Protein AF-A0A0F2PMH2-F1 (afdb_monomer_lite)

Sequence (116 aa):
MVDDIQKVIVQFRDGCEIEIAPGNLSESTLLELASSGFELNTLNAEKDARYILLEWGDGWKEVLKAPGDVTKLIRYYVISRPEDSGRIVFARNDSDYPELVEIYRKPKELKRVTII

Secondary structure (DSSP, 8-state):
-------EEEEPTTS-EEEE-GGGS-HHHHHHHHHTT--GGGSSSSTT-EEEEEEETTS-EEEEEE-TTEEEEEEEEEE-STT-EEEEEEEETTEEEEEEEEE-S-GGGEEEEEE-

Radius o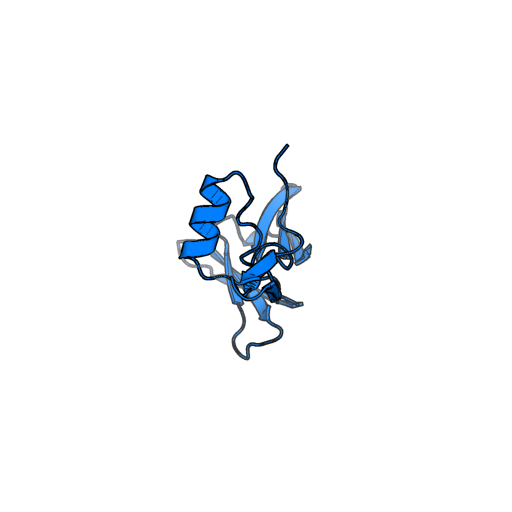f gyration: 20.77 Å; chains: 1; bounding box: 46×29×57 Å

Foldseek 3Di:
DADEDPWDWDQDPVRDIDTDQLCPDDPVVLVVVVVVRHDSPSVPFPVLWKWKWWAFQVRDIDIDIDGSQFDDWPDKDWDPDPQTKIWTWTDGPPDPGTDIDIDRPNSVRTDDIDID

pLDDT: mean 73.68, std 10.56, range [43.5, 91.75]

Structure (mmCIF, N/CA/C/O backbone):
data_AF-A0A0F2PMH2-F1
#
_entry.id   AF-A0A0F2PMH2-F1
#
loop_
_atom_site.group_PDB
_atom_site.id
_atom_site.type_symbol
_atom_site.label_atom_id
_atom_site.label_alt_id
_atom_site.label_comp_id
_atom_site.label_asym_id
_atom_site.label_entity_id
_atom_site.label_seq_id
_atom_site.pdbx_PDB_ins_code
_atom_site.Cartn_x
_atom_site.Cartn_y
_atom_site.Cartn_z
_atom_site.occupancy
_atom_site.B_iso_or_equiv
_atom_site.auth_seq_id
_atom_site.auth_comp_id
_atom_site.auth_asym_id
_atom_site.auth_atom_id
_atom_site.pdbx_PDB_model_num
ATOM 1 N N . MET A 1 1 ? 22.907 15.924 -5.734 1.00 43.50 1 MET A N 1
ATOM 2 C CA . MET A 1 1 ? 22.002 15.914 -6.896 1.00 43.50 1 MET A CA 1
ATOM 3 C C . MET A 1 1 ? 22.252 14.563 -7.519 1.00 43.50 1 MET A C 1
ATOM 5 O O . MET A 1 1 ? 23.397 14.312 -7.864 1.00 43.50 1 MET A O 1
ATOM 9 N N . VAL A 1 2 ? 21.294 13.651 -7.409 1.00 48.66 2 VAL A N 1
ATOM 10 C CA . VAL A 1 2 ? 21.447 12.268 -7.869 1.00 48.66 2 VAL A CA 1
ATOM 11 C C . VAL A 1 2 ? 20.519 12.124 -9.063 1.00 48.66 2 VAL A C 1
ATOM 13 O O . VAL A 1 2 ? 19.382 12.591 -8.998 1.00 48.66 2 VAL A O 1
ATOM 16 N N . ASP A 1 3 ? 21.044 11.598 -10.164 1.00 51.59 3 ASP A N 1
ATOM 17 C CA . ASP A 1 3 ? 20.354 11.577 -11.449 1.00 51.59 3 ASP A CA 1
ATOM 18 C C . ASP A 1 3 ? 19.655 10.227 -11.664 1.00 51.59 3 ASP A C 1
ATOM 20 O O . ASP A 1 3 ? 20.245 9.158 -11.485 1.00 51.59 3 ASP A O 1
ATOM 24 N N . ASP A 1 4 ? 18.381 10.291 -12.052 1.00 63.62 4 ASP A N 1
ATOM 25 C CA . ASP A 1 4 ? 17.555 9.127 -12.380 1.00 63.62 4 ASP A CA 1
ATOM 26 C C . ASP A 1 4 ? 17.907 8.582 -13.776 1.00 63.62 4 ASP A C 1
ATOM 28 O O . ASP A 1 4 ? 18.085 9.346 -14.734 1.00 63.62 4 ASP A O 1
ATOM 32 N N . ILE A 1 5 ? 17.978 7.256 -13.924 1.00 67.19 5 ILE A N 1
ATOM 33 C CA . ILE A 1 5 ? 18.334 6.619 -15.200 1.00 67.19 5 ILE A CA 1
ATOM 34 C C . ILE A 1 5 ? 17.116 6.638 -16.129 1.00 67.19 5 ILE A C 1
ATOM 36 O O . ILE A 1 5 ? 16.219 5.802 -16.036 1.00 67.19 5 ILE A O 1
ATOM 40 N N . GLN A 1 6 ? 17.120 7.561 -17.091 1.00 71.69 6 GLN A N 1
ATOM 41 C CA . GLN A 1 6 ? 16.051 7.667 -18.092 1.00 71.69 6 GLN A CA 1
ATOM 42 C C . GLN A 1 6 ? 16.194 6.667 -19.249 1.00 71.69 6 GLN A C 1
ATOM 44 O O . GLN A 1 6 ? 15.195 6.243 -19.827 1.00 71.69 6 GLN A O 1
ATOM 49 N N . LYS A 1 7 ? 17.429 6.311 -19.627 1.00 76.81 7 LYS A N 1
ATOM 50 C CA . LYS A 1 7 ? 17.719 5.515 -20.828 1.00 76.81 7 LYS A CA 1
ATOM 51 C C . LYS A 1 7 ? 19.039 4.763 -20.687 1.00 76.81 7 LYS A C 1
ATOM 53 O O . LYS A 1 7 ? 20.016 5.335 -20.214 1.00 76.81 7 LYS A O 1
ATOM 58 N N . VAL A 1 8 ? 19.077 3.513 -21.152 1.00 80.19 8 VAL A N 1
ATOM 59 C CA . VAL A 1 8 ? 20.300 2.702 -21.215 1.00 80.19 8 VAL A CA 1
ATOM 60 C C . VAL A 1 8 ? 20.568 2.332 -22.667 1.00 80.19 8 VAL A C 1
ATOM 62 O O . VAL A 1 8 ? 19.724 1.724 -23.324 1.00 80.19 8 VAL A O 1
ATOM 65 N N . ILE A 1 9 ? 21.742 2.712 -23.168 1.00 87.06 9 ILE A N 1
ATOM 66 C CA . ILE A 1 9 ? 22.223 2.339 -24.499 1.00 87.06 9 ILE A CA 1
ATOM 67 C C . ILE A 1 9 ? 23.441 1.447 -24.301 1.00 87.06 9 ILE A C 1
ATOM 69 O O . ILE A 1 9 ? 24.416 1.855 -23.672 1.00 87.06 9 ILE A O 1
ATOM 73 N N . VAL A 1 10 ? 23.380 0.229 -24.827 1.00 83.69 10 VAL A N 1
ATOM 74 C CA . VAL A 1 10 ? 24.519 -0.686 -24.845 1.00 83.69 10 VAL A CA 1
ATOM 75 C C . VAL A 1 10 ? 25.132 -0.631 -26.229 1.00 83.69 10 VAL A C 1
ATOM 77 O O . VAL A 1 10 ? 24.489 -1.001 -27.209 1.00 83.69 10 VAL A O 1
ATOM 80 N N . GLN A 1 11 ? 26.376 -0.167 -26.290 1.00 90.06 11 GLN A N 1
ATOM 81 C CA . GLN A 1 11 ? 27.169 -0.171 -27.508 1.00 90.06 11 GLN A CA 1
ATOM 82 C C . GLN A 1 11 ? 28.080 -1.400 -27.520 1.00 90.06 11 GLN A C 1
ATOM 84 O O . GLN A 1 11 ? 28.869 -1.631 -26.600 1.00 90.06 11 GLN A O 1
ATOM 89 N N . PHE A 1 12 ? 27.964 -2.199 -28.571 1.00 86.56 12 PHE A N 1
ATOM 90 C CA . PHE A 1 12 ? 28.780 -3.379 -28.798 1.00 86.56 12 PHE A CA 1
ATOM 91 C C . PHE A 1 12 ? 30.043 -3.028 -29.591 1.00 86.56 12 PHE A C 1
ATOM 93 O O . PHE A 1 12 ? 30.161 -1.978 -30.221 1.00 86.56 12 PHE A O 1
ATOM 100 N N . ARG A 1 13 ? 31.027 -3.933 -29.567 1.00 85.94 13 ARG A N 1
ATOM 101 C CA . ARG A 1 13 ? 32.325 -3.733 -30.240 1.00 85.94 13 ARG A CA 1
ATOM 102 C C . ARG A 1 13 ? 32.232 -3.640 -31.763 1.00 85.94 13 ARG A C 1
ATOM 104 O O . ARG A 1 13 ? 33.154 -3.131 -32.387 1.00 85.94 13 ARG A O 1
ATOM 111 N N . ASP A 1 14 ? 31.162 -4.159 -32.347 1.00 88.44 14 ASP A N 1
ATOM 112 C CA . ASP A 1 14 ? 30.855 -4.060 -33.775 1.00 88.44 14 ASP A CA 1
ATOM 113 C C . ASP A 1 14 ? 30.220 -2.708 -34.155 1.00 88.44 14 ASP A C 1
ATOM 115 O O . ASP A 1 14 ? 29.926 -2.477 -35.325 1.00 88.44 14 ASP A O 1
ATOM 119 N N . GLY A 1 15 ? 30.035 -1.808 -33.182 1.00 86.31 15 GLY A N 1
ATOM 120 C CA . GLY A 1 15 ? 29.392 -0.513 -33.372 1.00 86.31 15 GLY A CA 1
ATOM 121 C C . GLY A 1 15 ? 27.865 -0.579 -33.349 1.00 86.31 15 GLY A C 1
ATOM 122 O O . GLY A 1 15 ? 27.226 0.453 -33.536 1.00 86.31 15 GLY A O 1
ATOM 123 N N . CYS A 1 16 ? 27.267 -1.752 -33.113 1.00 80.00 16 CYS A N 1
ATOM 124 C CA . CYS A 1 16 ? 25.829 -1.859 -32.910 1.00 80.00 16 CYS A CA 1
ATOM 125 C C . CYS A 1 16 ? 25.436 -1.243 -31.568 1.00 80.00 16 CYS A C 1
ATOM 127 O O . CYS A 1 16 ? 26.114 -1.426 -30.556 1.00 80.00 16 CYS A O 1
ATOM 129 N N . GLU A 1 17 ? 24.293 -0.568 -31.547 1.00 91.75 17 GLU A N 1
ATOM 130 C CA . GLU A 1 17 ? 23.695 -0.031 -30.332 1.00 91.75 17 GLU A CA 1
ATOM 131 C C . GLU A 1 17 ? 22.327 -0.664 -30.115 1.00 91.75 17 GLU A C 1
ATOM 133 O O . GLU A 1 17 ? 21.531 -0.789 -31.048 1.00 91.75 17 GLU A O 1
ATOM 138 N N . ILE A 1 18 ? 22.052 -1.055 -28.873 1.00 87.19 18 ILE A N 1
ATOM 139 C CA . ILE A 1 18 ? 20.711 -1.448 -28.448 1.00 87.19 18 ILE A CA 1
ATOM 140 C C . ILE A 1 18 ? 20.256 -0.573 -27.294 1.00 87.19 18 ILE A C 1
ATOM 142 O O . ILE A 1 18 ? 21.020 -0.240 -26.388 1.00 87.19 18 ILE A O 1
ATOM 146 N N . GLU A 1 19 ? 18.978 -0.229 -27.325 1.00 84.00 19 GLU A N 1
ATOM 147 C CA . GLU A 1 19 ? 18.311 0.440 -26.224 1.00 84.00 19 GLU A CA 1
ATOM 148 C C . GLU A 1 19 ? 17.694 -0.607 -25.301 1.00 84.00 19 GLU A C 1
ATOM 150 O O . GLU A 1 19 ? 16.940 -1.477 -25.742 1.00 84.00 19 GLU A O 1
ATOM 155 N N . ILE A 1 20 ? 18.026 -0.525 -24.014 1.00 79.00 20 ILE A N 1
ATOM 156 C CA . ILE A 1 20 ? 17.493 -1.405 -22.979 1.00 79.00 20 ILE A CA 1
ATOM 157 C C . ILE A 1 20 ? 16.673 -0.550 -22.018 1.00 79.00 20 ILE A C 1
ATOM 159 O O . ILE A 1 20 ? 17.147 0.451 -21.482 1.00 79.00 20 ILE A O 1
ATOM 163 N N . ALA A 1 21 ? 15.421 -0.950 -21.792 1.00 74.75 21 ALA A N 1
ATOM 164 C CA . ALA A 1 21 ? 14.613 -0.346 -20.744 1.00 74.75 21 ALA A CA 1
ATOM 165 C C . ALA A 1 21 ? 15.278 -0.620 -19.382 1.00 74.75 21 ALA A C 1
ATOM 167 O O . ALA A 1 21 ? 15.643 -1.769 -19.129 1.00 74.75 21 ALA A O 1
ATOM 168 N N . PRO A 1 22 ? 15.404 0.368 -18.479 1.00 70.94 22 PRO A N 1
ATOM 169 C CA . PRO A 1 22 ? 16.089 0.164 -17.204 1.00 70.94 22 PRO A CA 1
ATOM 170 C C . PRO A 1 22 ? 15.544 -1.008 -16.364 1.00 70.94 22 PRO A C 1
ATOM 172 O O . PRO A 1 22 ? 16.317 -1.701 -15.713 1.00 70.94 22 PRO A O 1
ATOM 175 N N . GLY A 1 23 ? 14.239 -1.296 -16.451 1.00 69.25 23 GLY A N 1
ATOM 176 C CA . GLY A 1 23 ? 13.608 -2.441 -15.778 1.00 69.25 23 GLY A CA 1
ATOM 177 C C . GLY A 1 23 ? 13.960 -3.824 -16.350 1.00 69.25 23 GLY A C 1
ATOM 178 O O . GLY A 1 23 ? 13.628 -4.829 -15.735 1.00 69.25 23 GLY A O 1
ATOM 179 N N . ASN A 1 24 ? 14.634 -3.888 -17.504 1.00 74.25 24 ASN A N 1
ATOM 180 C CA . ASN A 1 24 ? 15.124 -5.132 -18.112 1.00 74.25 24 ASN A CA 1
ATOM 181 C C . ASN A 1 24 ? 16.602 -5.404 -17.785 1.00 74.25 24 ASN A C 1
ATOM 183 O O . ASN A 1 24 ? 17.178 -6.366 -18.298 1.00 74.25 24 ASN A O 1
ATOM 187 N N . LEU A 1 25 ? 17.241 -4.553 -16.978 1.00 78.19 25 LEU A N 1
ATOM 188 C CA . LEU A 1 25 ? 18.602 -4.789 -16.515 1.00 78.19 25 LEU A CA 1
ATOM 189 C C . LEU A 1 25 ? 18.636 -5.887 -15.453 1.00 78.19 25 LEU A C 1
ATOM 191 O O . LEU A 1 25 ? 17.732 -6.022 -14.631 1.00 78.19 25 LEU A O 1
ATOM 195 N N . SER A 1 26 ? 19.722 -6.658 -15.454 1.00 79.81 26 SER A N 1
ATOM 196 C CA . SER A 1 26 ? 19.979 -7.614 -14.380 1.00 79.81 26 SER A CA 1
ATOM 197 C C . SER A 1 26 ? 20.251 -6.889 -13.058 1.00 79.81 26 SER A C 1
ATOM 199 O O . SER A 1 26 ? 20.827 -5.798 -13.049 1.00 79.81 26 SER A O 1
ATOM 201 N N . GLU A 1 27 ? 19.908 -7.524 -11.937 1.00 71.88 27 GLU A N 1
ATOM 202 C CA . GLU A 1 27 ? 20.175 -6.998 -10.591 1.00 71.88 27 GLU A CA 1
ATOM 203 C C . GLU A 1 27 ? 21.666 -6.683 -10.379 1.00 71.88 27 GLU A C 1
ATOM 205 O O . GLU A 1 27 ? 22.013 -5.634 -9.839 1.00 71.88 27 GLU A O 1
ATOM 210 N N . SER A 1 28 ? 22.563 -7.527 -10.901 1.00 78.19 28 SER A N 1
ATOM 211 C CA . SER A 1 28 ? 24.010 -7.283 -10.873 1.00 78.19 28 SER A CA 1
ATOM 212 C C . SER A 1 28 ? 24.411 -5.998 -11.601 1.00 78.19 28 SER A C 1
ATOM 214 O O . SER A 1 28 ? 25.195 -5.214 -11.075 1.00 78.19 28 SER A O 1
ATOM 216 N N . THR A 1 29 ? 23.842 -5.737 -12.780 1.00 79.44 29 THR A N 1
ATOM 217 C CA . THR A 1 29 ? 24.140 -4.523 -13.557 1.00 79.44 29 THR A CA 1
ATOM 218 C C . THR A 1 29 ? 23.600 -3.274 -12.865 1.00 79.44 29 THR A C 1
ATOM 220 O O . THR A 1 29 ? 24.244 -2.229 -12.870 1.00 79.44 29 THR A O 1
ATOM 223 N N . LEU A 1 30 ? 22.432 -3.380 -12.234 1.00 75.31 30 LEU A N 1
ATOM 224 C CA . LEU A 1 30 ? 21.846 -2.286 -11.467 1.00 75.31 30 LEU A CA 1
ATOM 225 C C . LEU A 1 30 ? 22.723 -1.905 -10.267 1.00 75.31 30 LEU A C 1
ATOM 227 O O . LEU A 1 30 ? 22.968 -0.721 -10.048 1.00 75.31 30 LEU A O 1
ATOM 231 N N . LEU A 1 31 ? 23.264 -2.884 -9.537 1.00 77.38 31 LEU A N 1
ATOM 232 C CA . LEU A 1 31 ? 24.181 -2.641 -8.415 1.00 77.38 31 LEU A CA 1
ATOM 233 C C . LEU A 1 31 ? 25.496 -1.972 -8.851 1.00 77.38 31 LEU A C 1
ATOM 235 O O . LEU A 1 31 ? 26.021 -1.105 -8.146 1.00 77.38 31 LEU A O 1
ATOM 239 N N . GLU A 1 32 ? 26.020 -2.333 -10.022 1.00 81.19 32 GLU A N 1
ATOM 240 C CA . GLU A 1 32 ? 27.205 -1.688 -10.602 1.00 81.19 32 GLU A CA 1
ATOM 241 C C . GLU A 1 32 ? 26.933 -0.224 -10.985 1.00 81.19 32 GLU A C 1
ATOM 243 O O . GLU A 1 32 ? 27.746 0.664 -10.703 1.00 81.19 32 GLU A O 1
ATOM 248 N N . LEU A 1 33 ? 25.759 0.057 -11.558 1.00 77.88 33 LEU A N 1
ATOM 249 C CA . LEU A 1 33 ? 25.314 1.421 -11.863 1.00 77.88 33 LEU A CA 1
ATOM 250 C C . LEU A 1 33 ? 25.093 2.241 -10.584 1.00 77.88 33 LEU A C 1
ATOM 252 O O . LEU A 1 33 ? 25.505 3.399 -10.516 1.00 77.88 33 LEU A O 1
ATOM 256 N N . ALA A 1 34 ? 24.535 1.628 -9.540 1.00 75.50 34 ALA A N 1
ATOM 257 C CA . ALA A 1 34 ? 24.361 2.264 -8.237 1.00 75.50 34 ALA A CA 1
ATOM 258 C C . ALA A 1 34 ? 25.691 2.658 -7.595 1.00 75.50 34 ALA A C 1
ATOM 260 O O . ALA A 1 34 ? 25.853 3.767 -7.088 1.00 75.50 34 ALA A O 1
ATOM 261 N N . SER A 1 35 ? 26.682 1.774 -7.700 1.00 78.38 35 SER A N 1
ATOM 262 C CA . SER A 1 35 ? 28.049 2.037 -7.245 1.00 78.38 35 SER A CA 1
ATOM 263 C C . SER A 1 35 ? 28.720 3.180 -8.019 1.00 78.38 35 SER A C 1
ATOM 265 O O . SER A 1 35 ? 29.661 3.794 -7.521 1.00 78.38 35 SER A O 1
ATOM 267 N N . SER A 1 36 ? 28.213 3.498 -9.213 1.00 77.62 36 SER A N 1
ATOM 268 C CA . SER A 1 36 ? 28.654 4.622 -10.046 1.00 77.62 36 SER A CA 1
ATOM 269 C C . SER A 1 36 ? 27.875 5.922 -9.781 1.00 77.62 36 SER A C 1
ATOM 271 O O . SER A 1 36 ? 28.155 6.935 -10.417 1.00 77.62 36 SER A O 1
ATOM 273 N N . GLY A 1 37 ? 26.929 5.915 -8.832 1.00 70.56 37 GLY A N 1
ATOM 274 C CA . GLY A 1 37 ? 26.187 7.098 -8.390 1.00 70.56 37 GLY A CA 1
ATOM 275 C C . GLY A 1 37 ? 24.792 7.273 -8.995 1.00 70.56 37 GLY A C 1
ATOM 276 O O . GLY A 1 37 ? 24.210 8.341 -8.821 1.00 70.56 37 GLY A O 1
ATOM 277 N N . PHE A 1 38 ? 24.249 6.263 -9.681 1.00 71.44 38 PHE A N 1
ATOM 278 C CA . PHE A 1 38 ? 22.880 6.291 -10.204 1.00 71.44 38 PHE A CA 1
ATOM 279 C C . PHE A 1 38 ? 21.870 5.701 -9.207 1.00 71.44 38 PHE A C 1
ATOM 281 O O . PHE A 1 38 ? 22.168 4.739 -8.504 1.00 71.44 38 PHE A O 1
ATOM 288 N N . GLU A 1 39 ? 20.652 6.240 -9.143 1.00 64.31 39 GLU A N 1
ATOM 289 C CA . GLU A 1 39 ? 19.604 5.685 -8.276 1.00 64.31 39 GLU A CA 1
ATOM 290 C C . GLU A 1 39 ? 19.012 4.377 -8.833 1.00 64.31 39 GLU A C 1
ATOM 292 O O . GLU A 1 39 ? 18.716 4.247 -10.020 1.00 64.31 39 GLU A O 1
ATOM 297 N N . LEU A 1 40 ? 18.783 3.405 -7.941 1.00 62.53 40 LEU A N 1
ATOM 298 C CA . LEU A 1 40 ? 18.180 2.093 -8.232 1.00 62.53 40 LEU A CA 1
ATOM 299 C C . LEU A 1 40 ? 16.652 2.142 -8.429 1.00 62.53 40 LEU A C 1
ATOM 301 O O . LEU A 1 40 ? 16.000 1.097 -8.477 1.00 62.53 40 LEU A O 1
ATOM 305 N N . ASN A 1 41 ? 16.061 3.334 -8.563 1.00 54.06 41 ASN A N 1
ATOM 306 C CA . ASN A 1 41 ? 14.608 3.529 -8.690 1.00 54.06 41 ASN A CA 1
ATOM 307 C C . ASN A 1 41 ? 14.007 2.878 -9.951 1.00 54.06 41 ASN A C 1
ATOM 309 O O . ASN A 1 41 ? 12.788 2.803 -10.105 1.00 54.06 41 ASN A O 1
ATOM 313 N N . THR A 1 42 ? 14.855 2.365 -10.841 1.00 50.16 42 THR A N 1
ATOM 314 C CA . THR A 1 42 ? 14.505 1.605 -12.044 1.00 50.16 42 THR A CA 1
ATOM 315 C C . THR A 1 42 ? 13.977 0.200 -11.759 1.00 50.16 42 THR A C 1
ATOM 317 O O . THR A 1 42 ? 13.391 -0.417 -12.649 1.00 50.16 42 THR A O 1
ATOM 320 N N . LEU A 1 43 ? 14.064 -0.281 -10.514 1.00 47.91 43 LEU A N 1
ATOM 321 C CA . LEU A 1 43 ? 13.339 -1.457 -10.027 1.00 47.91 43 LEU A CA 1
ATOM 322 C C . LEU A 1 43 ? 11.833 -1.178 -9.843 1.00 47.91 43 LEU A C 1
ATOM 324 O O . LEU A 1 43 ? 11.301 -1.540 -8.810 1.00 47.91 43 LEU A O 1
ATOM 328 N N . ASN A 1 44 ? 11.156 -0.510 -10.790 1.00 46.00 44 ASN A N 1
ATOM 329 C CA . ASN A 1 44 ? 9.698 -0.484 -11.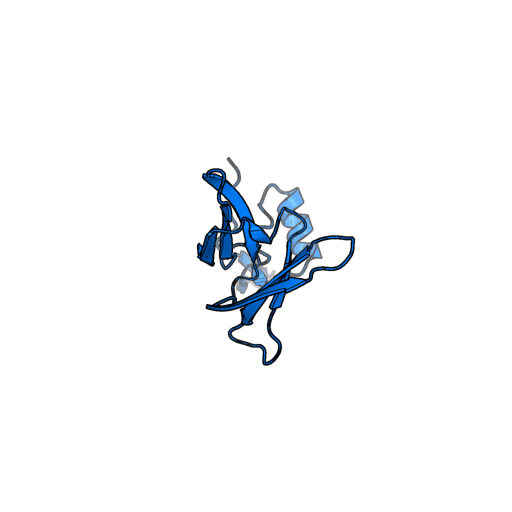063 1.00 46.00 44 ASN A CA 1
ATOM 330 C C . ASN A 1 44 ? 8.661 -0.564 -9.904 1.00 46.00 44 ASN A C 1
ATOM 332 O O . ASN A 1 44 ? 7.484 -0.790 -10.159 1.00 46.00 44 ASN A O 1
ATOM 336 N N . ALA A 1 45 ? 9.024 -0.344 -8.644 1.00 47.84 45 ALA A N 1
ATOM 337 C CA . ALA A 1 45 ? 8.156 -0.585 -7.492 1.00 47.84 45 ALA A CA 1
ATOM 338 C C . ALA A 1 45 ? 7.605 0.714 -6.896 1.00 47.84 45 ALA A C 1
ATOM 340 O O . ALA A 1 45 ? 6.677 0.680 -6.090 1.00 47.84 45 ALA A O 1
ATOM 341 N N . GLU A 1 46 ? 8.167 1.863 -7.276 1.00 49.75 46 GLU A N 1
ATOM 342 C CA . GLU A 1 46 ? 7.802 3.156 -6.687 1.00 49.75 46 GLU A CA 1
ATOM 343 C C . GLU A 1 46 ? 6.931 4.015 -7.605 1.00 49.75 46 GLU A C 1
ATOM 345 O O . GLU A 1 46 ? 6.144 4.814 -7.105 1.00 49.75 46 GLU A O 1
ATOM 350 N N . LYS A 1 47 ? 6.993 3.819 -8.931 1.00 50.69 47 LYS A N 1
ATOM 351 C CA . LYS A 1 47 ? 6.205 4.620 -9.886 1.00 50.69 47 LYS A CA 1
ATOM 352 C C . LYS A 1 47 ? 4.700 4.369 -9.805 1.00 50.69 47 LYS A C 1
ATOM 354 O O . LYS A 1 47 ? 3.933 5.277 -10.104 1.00 50.69 47 LYS A O 1
ATOM 359 N N . ASP A 1 48 ? 4.305 3.190 -9.336 1.00 59.19 48 ASP A N 1
ATOM 360 C CA . ASP A 1 48 ? 2.905 2.850 -9.099 1.00 59.19 48 ASP A CA 1
ATOM 361 C C . ASP A 1 48 ? 2.541 2.834 -7.612 1.00 59.19 48 ASP A C 1
ATOM 363 O O . ASP A 1 48 ? 1.396 2.552 -7.296 1.00 59.19 48 ASP A O 1
ATOM 367 N N . ALA A 1 49 ? 3.453 3.130 -6.676 1.00 62.38 49 ALA A N 1
ATOM 368 C CA . ALA A 1 49 ? 3.159 2.994 -5.249 1.00 62.38 49 ALA A CA 1
ATOM 369 C C . ALA A 1 49 ? 1.953 3.858 -4.840 1.00 62.38 49 ALA A C 1
ATOM 371 O O . ALA A 1 49 ? 2.004 5.087 -4.875 1.00 62.38 49 ALA A O 1
ATOM 372 N N . ARG A 1 50 ? 0.869 3.196 -4.427 1.00 73.56 50 ARG A N 1
ATOM 373 C CA . ARG A 1 50 ? -0.306 3.846 -3.847 1.00 73.56 50 ARG A CA 1
ATOM 374 C C . ARG A 1 50 ? -0.141 3.930 -2.344 1.00 73.56 50 ARG A C 1
ATOM 376 O O . ARG A 1 50 ? 0.534 3.108 -1.723 1.00 73.56 50 ARG A O 1
ATOM 383 N N . TYR A 1 51 ? -0.801 4.899 -1.742 1.00 82.31 51 TYR A N 1
ATOM 384 C CA . TYR A 1 51 ? -0.799 5.086 -0.306 1.00 82.31 51 TYR A CA 1
ATOM 385 C C . TYR A 1 51 ? -2.219 4.977 0.234 1.00 82.31 51 TYR A C 1
ATOM 387 O O . TYR A 1 51 ? -3.209 5.262 -0.436 1.00 82.31 51 TYR A O 1
ATOM 395 N N . ILE A 1 52 ? -2.332 4.535 1.479 1.00 83.94 52 ILE A N 1
ATOM 396 C CA . ILE A 1 52 ? -3.594 4.494 2.206 1.00 83.94 52 ILE A CA 1
ATOM 397 C C . ILE A 1 52 ? -3.496 5.517 3.324 1.00 83.94 52 ILE A C 1
ATOM 399 O O . ILE A 1 52 ? -2.668 5.378 4.221 1.00 83.94 52 ILE A O 1
ATOM 403 N N . LEU A 1 53 ? -4.365 6.521 3.284 1.00 85.81 53 LEU A N 1
ATOM 404 C CA . LEU A 1 53 ? -4.566 7.467 4.368 1.00 85.81 53 LEU A CA 1
ATOM 405 C C . LEU A 1 53 ? -5.665 6.957 5.300 1.00 85.81 53 LEU A C 1
ATOM 407 O O . LEU A 1 53 ? -6.834 6.860 4.914 1.00 85.81 53 LEU A O 1
ATOM 411 N N . LEU A 1 54 ? -5.289 6.693 6.543 1.00 86.44 54 LEU A N 1
ATOM 412 C CA . LEU A 1 54 ? -6.191 6.393 7.646 1.00 86.44 54 LEU A CA 1
ATOM 413 C C . LEU A 1 54 ? -6.404 7.668 8.462 1.00 86.44 54 LEU A C 1
ATOM 415 O O . LEU A 1 54 ? -5.440 8.250 8.952 1.00 86.44 54 LEU A O 1
ATOM 419 N N . GLU A 1 55 ? -7.651 8.113 8.610 1.00 85.75 55 GLU A N 1
ATOM 420 C CA . GLU A 1 55 ? -8.029 9.187 9.537 1.00 85.75 55 GLU A CA 1
ATOM 421 C C . GLU A 1 55 ? -8.759 8.579 10.731 1.00 85.75 55 GLU A C 1
ATOM 423 O O . GLU A 1 55 ? -9.743 7.851 10.567 1.00 85.75 55 GLU A O 1
ATOM 428 N N . TRP A 1 56 ? -8.293 8.910 11.927 1.00 86.56 56 TRP A N 1
ATOM 429 C CA . TRP A 1 56 ? -8.816 8.417 13.194 1.00 86.56 56 TRP A CA 1
ATOM 430 C C . TRP A 1 56 ? -9.741 9.452 13.850 1.00 86.56 56 TRP A C 1
ATOM 432 O O . TRP A 1 56 ? -9.737 10.636 13.502 1.00 86.56 56 TRP A O 1
ATOM 442 N N . GLY A 1 57 ? -10.570 9.011 14.796 1.00 83.94 57 GLY A N 1
ATOM 443 C CA . GLY A 1 57 ? -11.559 9.846 15.483 1.00 83.94 57 GLY A CA 1
ATOM 444 C C . GLY A 1 57 ? -10.954 10.975 16.323 1.00 83.94 57 GLY A C 1
ATOM 445 O O . GLY A 1 57 ? -11.600 12.003 16.503 1.00 83.94 57 GLY A O 1
ATOM 446 N N . ASP A 1 58 ? -9.706 10.815 16.771 1.00 85.88 58 ASP A N 1
ATOM 447 C CA . ASP A 1 58 ? -8.907 11.828 17.477 1.00 85.88 58 ASP A CA 1
ATOM 448 C C . ASP A 1 58 ? -8.278 12.876 16.533 1.00 85.88 58 ASP A C 1
ATOM 450 O O . ASP A 1 58 ? -7.617 13.808 16.987 1.00 85.88 58 ASP A O 1
ATOM 454 N N . GLY A 1 59 ? -8.486 12.743 15.218 1.00 83.88 59 GLY A N 1
ATOM 455 C CA . GLY A 1 59 ? -7.886 13.597 14.195 1.00 83.88 59 GLY A CA 1
ATOM 456 C C . GLY A 1 59 ? -6.483 13.163 13.762 1.00 83.88 59 GLY A C 1
ATOM 457 O O . GLY A 1 59 ? -5.914 13.797 12.869 1.00 83.88 59 GLY A O 1
ATOM 458 N N . TRP A 1 60 ? -5.930 12.086 14.336 1.00 85.44 60 TRP A N 1
ATOM 459 C CA . TRP A 1 60 ? -4.677 11.498 13.873 1.00 85.44 60 TRP A CA 1
ATOM 460 C C . TRP A 1 60 ? -4.817 11.005 12.432 1.00 85.44 60 TRP A C 1
ATOM 462 O O . TRP A 1 60 ? -5.882 10.544 12.006 1.00 85.44 60 TRP A O 1
ATOM 472 N N . LYS A 1 61 ? -3.719 11.082 11.680 1.00 85.69 61 LYS A N 1
ATOM 473 C CA . LYS A 1 61 ? -3.624 10.567 10.317 1.00 85.69 61 LYS A CA 1
ATOM 474 C C . LYS A 1 61 ? -2.417 9.658 10.192 1.00 85.69 61 LYS A C 1
ATOM 476 O O . LYS A 1 61 ? -1.330 10.006 10.640 1.00 85.69 61 LYS A O 1
ATOM 481 N N . GLU A 1 62 ? -2.619 8.508 9.576 1.00 83.62 62 GLU A N 1
ATOM 482 C CA . GLU A 1 62 ? -1.588 7.498 9.367 1.00 83.62 62 GLU A CA 1
ATOM 483 C C . GLU A 1 62 ? -1.545 7.117 7.893 1.00 83.62 62 GLU A C 1
ATOM 485 O O . GLU A 1 62 ? -2.586 7.034 7.240 1.00 83.62 62 GLU A O 1
ATOM 490 N N . VAL A 1 63 ? -0.335 6.936 7.367 1.00 81.75 63 VAL A N 1
ATOM 491 C CA . VAL A 1 63 ? -0.107 6.603 5.963 1.00 81.75 63 VAL A CA 1
ATOM 492 C C . VAL A 1 63 ? 0.544 5.235 5.890 1.00 81.75 63 VAL A C 1
ATOM 494 O O . VAL A 1 63 ? 1.591 5.015 6.495 1.00 81.75 63 VAL A O 1
ATOM 497 N N . LEU A 1 64 ? -0.071 4.334 5.132 1.00 81.75 64 LEU A N 1
ATOM 498 C CA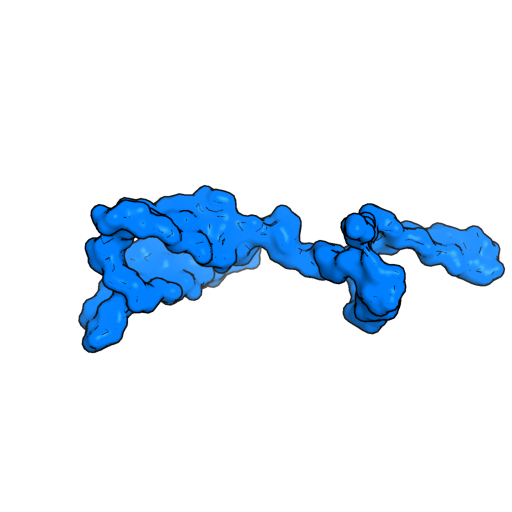 . LEU A 1 64 ? 0.468 3.010 4.844 1.00 81.75 64 LEU A CA 1
ATOM 499 C C . LEU A 1 64 ? 0.807 2.918 3.356 1.00 81.75 64 LEU A C 1
ATOM 501 O O . LEU A 1 64 ? 0.032 3.379 2.516 1.00 81.75 64 LEU A O 1
ATOM 505 N N . LYS A 1 65 ? 1.953 2.316 3.027 1.00 77.69 65 LYS A N 1
ATOM 506 C CA . LYS A 1 65 ? 2.300 1.988 1.638 1.00 77.69 65 LYS A CA 1
ATOM 507 C C . LYS A 1 65 ? 1.425 0.819 1.184 1.00 77.69 65 LYS A C 1
ATOM 509 O O . LYS A 1 65 ? 1.280 -0.159 1.916 1.00 77.69 65 LYS A O 1
ATOM 514 N N . ALA A 1 66 ? 0.845 0.929 -0.003 1.00 73.75 66 ALA A N 1
ATOM 515 C CA . ALA A 1 66 ? 0.035 -0.101 -0.631 1.00 73.75 66 ALA A CA 1
ATOM 516 C C . ALA A 1 66 ? 0.652 -0.524 -1.973 1.00 73.75 66 ALA A C 1
ATOM 518 O O . ALA A 1 66 ? 1.348 0.271 -2.614 1.00 73.75 66 ALA A O 1
ATOM 519 N N . PRO A 1 67 ? 0.384 -1.759 -2.427 1.00 73.06 67 PRO A N 1
ATOM 520 C CA . PRO A 1 67 ? 0.691 -2.157 -3.792 1.00 73.06 67 PRO A CA 1
ATOM 521 C C . PRO A 1 67 ? 0.042 -1.210 -4.808 1.00 73.06 67 PRO A C 1
ATOM 523 O O . PRO A 1 67 ? -1.075 -0.723 -4.610 1.00 73.06 67 PRO A O 1
ATOM 526 N N . GLY A 1 68 ? 0.750 -0.938 -5.901 1.00 72.88 68 GLY A N 1
ATOM 527 C CA . GLY A 1 68 ? 0.320 0.067 -6.869 1.00 72.88 68 GLY A CA 1
ATOM 528 C C . GLY A 1 68 ? -0.908 -0.276 -7.703 1.00 72.88 68 GLY A C 1
ATOM 529 O O . GLY A 1 68 ? -1.603 0.595 -8.228 1.00 72.88 68 GLY A O 1
ATOM 530 N N . ASP A 1 69 ? -1.226 -1.560 -7.743 1.00 73.12 69 ASP A N 1
ATOM 531 C CA . ASP A 1 69 ? -2.380 -2.152 -8.399 1.00 73.12 69 ASP A CA 1
ATOM 532 C C . ASP A 1 69 ? -3.637 -2.182 -7.509 1.00 73.12 69 ASP A C 1
ATOM 534 O O . ASP A 1 69 ? -4.671 -2.707 -7.930 1.00 73.12 69 ASP A O 1
ATOM 538 N N . VAL A 1 70 ? -3.589 -1.613 -6.295 1.00 74.69 70 VAL A N 1
ATOM 539 C CA . VAL A 1 70 ? -4.758 -1.485 -5.412 1.00 74.69 70 VAL A CA 1
ATOM 540 C C . VAL A 1 70 ? -5.768 -0.501 -5.994 1.00 74.69 70 VAL A C 1
ATOM 542 O O . VAL A 1 70 ? -5.517 0.699 -6.079 1.00 74.69 70 VAL A O 1
ATOM 545 N N . THR A 1 71 ? -6.964 -0.972 -6.334 1.00 75.75 71 THR A N 1
ATOM 546 C CA . THR A 1 71 ? -7.962 -0.142 -7.031 1.00 75.75 71 THR A CA 1
ATOM 547 C C . THR A 1 71 ? -9.083 0.377 -6.166 1.00 75.75 71 THR A C 1
ATOM 549 O O . THR A 1 71 ? -9.563 1.488 -6.386 1.00 75.75 71 THR A O 1
ATOM 552 N N . LYS A 1 72 ? -9.519 -0.412 -5.188 1.00 77.25 72 LYS A N 1
ATOM 553 C CA . LYS A 1 72 ? -10.624 -0.036 -4.311 1.00 77.25 72 LYS A CA 1
ATOM 554 C C . LYS A 1 72 ? -10.519 -0.708 -2.957 1.00 77.25 72 LYS A C 1
ATOM 556 O O . LYS A 1 72 ? -10.062 -1.844 -2.831 1.00 77.25 72 LYS A O 1
ATOM 561 N N . LEU A 1 73 ? -11.044 -0.016 -1.956 1.00 78.19 73 LEU A N 1
ATOM 562 C CA . LEU A 1 73 ? -11.387 -0.605 -0.674 1.00 78.19 73 LEU A CA 1
ATOM 563 C C . LEU A 1 73 ? -12.592 -1.536 -0.863 1.00 78.19 73 LEU A C 1
ATOM 565 O O . LEU A 1 73 ? -13.650 -1.095 -1.310 1.00 78.19 73 LEU A O 1
ATOM 569 N N . ILE A 1 74 ? -12.442 -2.814 -0.520 1.00 76.38 74 ILE A N 1
ATOM 570 C CA . ILE A 1 74 ? -13.546 -3.781 -0.548 1.00 76.38 74 ILE A CA 1
ATOM 571 C C . ILE A 1 74 ? -14.290 -3.740 0.780 1.00 76.38 74 ILE A C 1
ATOM 573 O O . ILE A 1 74 ? -15.518 -3.644 0.808 1.00 76.38 74 ILE A O 1
ATOM 577 N N . ARG A 1 75 ? -13.559 -3.866 1.895 1.00 74.38 75 ARG A N 1
ATOM 578 C CA . ARG A 1 75 ? -14.177 -3.971 3.218 1.00 74.38 75 ARG A CA 1
ATOM 579 C C . ARG A 1 75 ? -13.210 -3.637 4.343 1.00 74.38 75 ARG A C 1
ATOM 581 O O . ARG A 1 75 ? -12.008 -3.856 4.226 1.00 74.38 75 ARG A O 1
ATOM 588 N N . TYR A 1 76 ? -13.773 -3.163 5.446 1.00 73.81 76 TYR A N 1
ATOM 589 C CA . TYR A 1 76 ? -13.084 -2.980 6.715 1.00 73.81 76 TYR A CA 1
ATOM 590 C C . TYR A 1 76 ? -13.818 -3.769 7.797 1.00 73.81 76 TYR A C 1
ATOM 592 O O . TYR A 1 76 ? -15.042 -3.667 7.903 1.00 73.81 76 TYR A O 1
ATOM 600 N N . TYR A 1 77 ? -13.083 -4.550 8.586 1.00 72.31 77 TYR A N 1
ATOM 601 C CA . TYR A 1 77 ? -13.641 -5.265 9.729 1.00 72.31 77 TYR A CA 1
ATOM 602 C C . TYR A 1 77 ? -12.748 -5.096 10.949 1.00 72.31 77 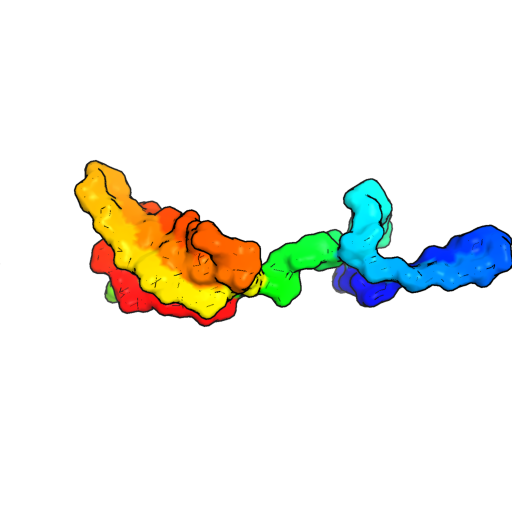TYR A C 1
ATOM 604 O O . TYR A 1 77 ? -11.523 -5.035 10.842 1.00 72.31 77 TYR A O 1
ATOM 612 N N . VAL A 1 78 ? -13.377 -5.090 12.118 1.00 67.56 78 VAL A N 1
ATOM 613 C CA . VAL A 1 78 ? -12.694 -5.092 13.409 1.00 67.56 78 VAL A CA 1
ATOM 614 C C . VAL A 1 78 ? -12.838 -6.479 14.016 1.00 67.56 78 VAL A C 1
ATOM 616 O O . VAL A 1 78 ? -13.958 -6.968 14.168 1.00 67.56 78 VAL A O 1
ATOM 619 N N . ILE A 1 79 ? -11.721 -7.117 14.362 1.00 67.50 79 ILE A N 1
ATOM 620 C CA . ILE A 1 79 ? -11.734 -8.389 15.082 1.00 67.50 79 ILE A CA 1
ATOM 621 C C . ILE A 1 79 ? -11.571 -8.079 16.567 1.00 67.50 79 ILE A C 1
ATOM 623 O O . ILE A 1 79 ? -10.480 -7.787 17.046 1.00 67.50 79 ILE A O 1
ATOM 627 N N . SER A 1 80 ? -12.666 -8.183 17.316 1.00 57.81 80 SER A N 1
ATOM 628 C CA . SER A 1 80 ? -12.652 -8.100 18.778 1.00 57.81 80 SER A CA 1
ATOM 629 C C . SER A 1 80 ? -12.150 -9.421 19.375 1.00 57.81 80 SER A C 1
ATOM 631 O O . SER A 1 80 ? -12.928 -10.274 19.803 1.00 57.81 80 SER A O 1
ATOM 633 N N . ARG A 1 81 ? -10.835 -9.625 19.330 1.00 63.62 81 ARG A N 1
ATOM 634 C CA . ARG A 1 81 ? -10.082 -10.616 20.120 1.00 63.62 81 ARG A CA 1
ATOM 635 C C . ARG A 1 81 ? -9.288 -9.859 21.200 1.00 63.62 81 ARG A C 1
ATOM 637 O O . ARG A 1 81 ? -9.295 -8.632 21.144 1.00 63.62 81 ARG A O 1
ATOM 644 N N . PRO A 1 82 ? -8.619 -10.512 22.173 1.00 60.50 82 PRO A N 1
ATOM 645 C CA . PRO A 1 82 ? -7.860 -9.799 23.217 1.00 60.50 82 PRO A CA 1
ATOM 646 C C . PRO A 1 82 ? -6.852 -8.751 22.698 1.00 60.50 82 PRO A C 1
ATOM 648 O O . PRO A 1 82 ? -6.425 -7.899 23.466 1.00 60.50 82 PRO A O 1
ATOM 651 N N . GLU A 1 83 ? -6.514 -8.787 21.408 1.00 54.00 83 GLU A N 1
ATOM 652 C CA . GLU A 1 83 ? -5.532 -7.931 20.738 1.00 54.00 83 GLU A CA 1
ATOM 653 C C . GLU A 1 83 ? -6.146 -6.750 19.946 1.00 54.00 83 GLU A C 1
ATOM 655 O O . GLU A 1 83 ? -5.392 -5.968 19.382 1.00 54.00 83 GLU A O 1
ATOM 660 N N . ASP A 1 84 ? -7.484 -6.607 19.901 1.00 66.00 84 ASP A N 1
ATOM 661 C CA . ASP A 1 84 ? -8.237 -5.505 19.252 1.00 66.00 84 ASP A CA 1
ATOM 662 C C . ASP A 1 84 ? -7.586 -5.005 17.928 1.00 66.00 84 ASP A C 1
ATOM 664 O O . ASP A 1 84 ? -7.128 -3.865 17.828 1.00 66.00 84 ASP A O 1
ATOM 668 N N . SER A 1 85 ? -7.549 -5.857 16.888 1.00 71.69 85 SER A N 1
ATOM 669 C CA . SER A 1 85 ? -6.952 -5.532 15.578 1.00 71.69 85 SER A CA 1
ATOM 670 C C . SER A 1 85 ? -7.994 -5.222 14.492 1.00 71.69 85 SER A C 1
ATOM 672 O O . SER A 1 85 ? -9.116 -5.746 14.475 1.00 71.69 85 SER A O 1
ATOM 674 N N . GLY A 1 86 ? -7.642 -4.314 13.578 1.00 74.62 86 GLY A N 1
ATOM 675 C CA . GLY A 1 86 ? -8.436 -3.968 12.397 1.00 74.62 86 GLY A CA 1
ATOM 676 C C . GLY A 1 86 ? -7.874 -4.624 11.143 1.00 74.62 86 GLY A C 1
ATOM 677 O O . GLY A 1 86 ? -6.663 -4.770 11.014 1.00 74.62 86 GLY A O 1
ATOM 678 N N . ARG A 1 87 ? -8.733 -4.998 10.194 1.00 78.75 87 ARG A N 1
ATOM 679 C CA . ARG A 1 87 ? -8.308 -5.530 8.893 1.00 78.75 87 ARG A CA 1
ATOM 680 C C . ARG A 1 87 ? -8.968 -4.777 7.760 1.00 78.75 87 ARG A C 1
ATOM 682 O O . ARG A 1 87 ? -10.194 -4.644 7.728 1.00 78.75 87 ARG A O 1
ATOM 689 N N . ILE A 1 88 ? -8.147 -4.323 6.823 1.00 79.94 88 ILE A N 1
ATOM 690 C CA . ILE A 1 88 ? -8.583 -3.689 5.589 1.00 79.94 88 ILE A CA 1
ATOM 691 C C . ILE A 1 88 ? -8.349 -4.644 4.427 1.00 79.94 88 ILE A C 1
ATOM 693 O O . ILE A 1 88 ? -7.277 -5.227 4.299 1.00 79.94 88 ILE A O 1
ATOM 697 N N . VAL A 1 89 ? -9.368 -4.791 3.586 1.00 79.56 89 VAL A N 1
ATOM 698 C CA . VAL A 1 89 ? -9.338 -5.643 2.400 1.00 79.56 89 VAL A CA 1
ATOM 699 C C . VAL A 1 89 ? -9.403 -4.770 1.153 1.00 79.56 89 VAL A C 1
ATOM 701 O O . VAL A 1 89 ? -10.367 -4.014 0.985 1.00 79.56 89 VAL A O 1
ATOM 704 N N . PHE A 1 90 ? -8.421 -4.901 0.266 1.00 79.81 90 PHE A N 1
ATOM 705 C CA . PHE A 1 90 ? -8.333 -4.144 -0.983 1.00 79.81 90 PHE A CA 1
ATOM 706 C C . PHE A 1 90 ? -8.450 -5.043 -2.212 1.00 79.81 90 PHE A C 1
ATOM 708 O O . PHE A 1 90 ? -7.983 -6.179 -2.215 1.00 79.81 90 PHE A O 1
ATOM 715 N N . ALA A 1 91 ? -9.062 -4.519 -3.272 1.00 75.00 91 ALA A N 1
ATOM 716 C CA . ALA A 1 91 ? -9.049 -5.163 -4.579 1.00 75.00 91 ALA A CA 1
ATOM 717 C C . ALA A 1 91 ? -7.760 -4.812 -5.316 1.00 75.00 91 ALA A C 1
ATOM 719 O O . ALA A 1 91 ? -7.317 -3.662 -5.261 1.00 75.00 91 ALA A O 1
ATOM 720 N N . ARG A 1 92 ? -7.227 -5.785 -6.047 1.00 75.94 92 ARG A N 1
ATOM 721 C CA . ARG A 1 92 ? -6.077 -5.637 -6.938 1.00 75.94 92 ARG A CA 1
ATOM 722 C C . ARG A 1 92 ? -6.543 -5.810 -8.383 1.00 75.94 92 ARG A C 1
ATOM 724 O O . ARG A 1 92 ? -7.505 -6.539 -8.615 1.00 75.94 92 ARG A O 1
ATOM 731 N N . ASN A 1 93 ? -5.917 -5.117 -9.331 1.00 68.94 93 ASN A N 1
ATOM 732 C CA . ASN A 1 93 ? -6.292 -5.218 -10.750 1.00 68.94 93 ASN A CA 1
ATOM 733 C C . ASN A 1 93 ? -6.038 -6.609 -11.343 1.00 68.94 93 ASN A C 1
ATOM 735 O O . ASN A 1 93 ? -6.884 -7.107 -12.079 1.00 68.94 93 ASN A O 1
ATOM 739 N N . ASP A 1 94 ? -4.921 -7.238 -10.974 1.00 66.94 94 ASP A N 1
ATOM 740 C CA . ASP A 1 94 ? -4.421 -8.449 -11.640 1.00 66.94 94 ASP A CA 1
ATOM 741 C C . ASP A 1 94 ? -4.466 -9.693 -10.738 1.00 66.94 94 ASP A C 1
ATOM 743 O O . ASP A 1 94 ? -3.704 -10.642 -10.921 1.00 66.94 94 ASP A O 1
ATOM 747 N N . SER A 1 95 ? -5.332 -9.697 -9.719 1.00 66.31 95 SER A N 1
ATOM 748 C CA . SER A 1 95 ? -5.424 -10.807 -8.768 1.00 66.31 95 SER A CA 1
ATOM 749 C C . SER A 1 95 ? -6.861 -11.076 -8.337 1.00 66.31 95 SER A C 1
ATOM 751 O O . SER A 1 95 ? -7.557 -10.187 -7.845 1.00 66.31 95 SER A O 1
ATOM 753 N N . ASP A 1 96 ? -7.259 -12.347 -8.427 1.00 66.69 96 ASP A N 1
ATOM 754 C CA . ASP A 1 96 ? -8.500 -12.865 -7.838 1.00 66.69 96 ASP A CA 1
ATOM 755 C C . ASP A 1 96 ? -8.453 -12.880 -6.297 1.00 66.69 96 ASP A C 1
ATOM 757 O O . ASP A 1 96 ? -9.481 -13.019 -5.628 1.00 66.69 96 ASP A O 1
ATOM 761 N N . TYR A 1 97 ? -7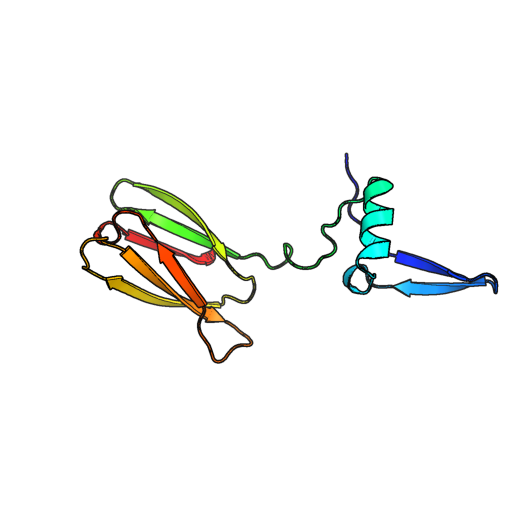.260 -12.713 -5.716 1.00 67.06 97 TYR A N 1
ATOM 762 C CA . TYR A 1 97 ? -7.040 -12.642 -4.276 1.00 67.06 97 TYR A CA 1
ATOM 763 C C . TYR A 1 97 ? -6.900 -11.186 -3.815 1.00 67.06 97 TYR A C 1
ATOM 765 O O . TYR A 1 97 ? -6.013 -10.473 -4.301 1.00 67.06 97 TYR A O 1
ATOM 773 N N . PRO A 1 98 ? -7.742 -10.730 -2.871 1.00 70.75 98 PRO A N 1
ATOM 774 C CA . PRO A 1 98 ? -7.650 -9.383 -2.336 1.00 70.75 98 PRO A CA 1
ATOM 775 C C . PRO A 1 98 ? -6.477 -9.238 -1.360 1.00 70.75 98 PRO A C 1
ATOM 777 O O . PRO A 1 98 ? -6.135 -10.170 -0.632 1.00 70.75 98 PRO A O 1
ATOM 780 N N . GLU A 1 99 ? -5.910 -8.036 -1.301 1.00 74.31 99 GLU A N 1
ATOM 781 C CA . GLU A 1 99 ? -4.843 -7.697 -0.357 1.00 74.31 99 GLU A CA 1
ATOM 782 C C . GLU A 1 99 ? -5.426 -7.478 1.042 1.00 74.31 99 GLU A C 1
ATOM 784 O O . GLU A 1 99 ? -6.474 -6.834 1.185 1.00 74.31 99 GLU A O 1
ATOM 789 N N . LEU A 1 100 ? -4.740 -7.974 2.074 1.00 70.12 100 LEU A N 1
ATOM 790 C CA . LEU A 1 100 ? -5.149 -7.820 3.466 1.00 70.12 100 LEU A CA 1
ATOM 791 C C . LEU A 1 100 ? -4.109 -7.014 4.245 1.00 70.12 100 LEU A C 1
ATOM 793 O O . LEU A 1 100 ? -2.985 -7.460 4.443 1.00 70.12 100 LEU A O 1
ATOM 797 N N . VAL A 1 101 ? -4.521 -5.851 4.740 1.00 73.12 101 VAL A N 1
ATOM 798 C CA . VAL A 1 101 ? -3.695 -4.978 5.577 1.00 73.12 101 VAL A CA 1
ATOM 799 C C . VAL A 1 101 ? -4.217 -5.036 7.008 1.00 73.12 101 VAL A C 1
ATOM 801 O O . VAL A 1 101 ? -5.388 -4.742 7.261 1.00 73.12 101 VAL A O 1
ATOM 804 N N . GLU A 1 102 ? -3.362 -5.429 7.950 1.00 71.69 102 GLU A N 1
ATOM 805 C CA . GLU A 1 102 ? -3.684 -5.431 9.379 1.00 71.69 102 GLU A CA 1
ATOM 806 C C . GLU A 1 102 ? -3.279 -4.101 10.024 1.00 71.69 102 GLU A C 1
ATOM 808 O O . GLU A 1 102 ? -2.228 -3.540 9.720 1.00 71.69 102 GLU A O 1
ATOM 813 N N . ILE A 1 103 ? -4.131 -3.587 10.911 1.00 75.75 103 ILE A N 1
ATOM 814 C CA . ILE A 1 103 ? -3.896 -2.363 11.671 1.00 75.75 103 ILE A CA 1
ATOM 815 C C . ILE A 1 103 ? -3.944 -2.686 13.162 1.00 75.75 103 ILE A C 1
ATOM 817 O O . ILE A 1 103 ? -4.936 -3.226 13.656 1.00 75.75 103 ILE A O 1
ATOM 821 N N . TYR A 1 104 ? -2.898 -2.287 13.883 1.00 67.88 104 TYR A N 1
ATOM 822 C CA . TYR A 1 104 ? -2.720 -2.567 15.314 1.00 67.88 104 TYR A CA 1
ATOM 823 C C . TYR A 1 104 ? -3.121 -1.400 16.235 1.00 67.88 104 TYR A C 1
ATOM 825 O O . TYR A 1 104 ? -2.892 -1.446 17.442 1.00 67.88 104 TYR A O 1
ATOM 833 N N . ARG A 1 105 ? -3.724 -0.335 15.693 1.00 69.12 105 ARG A N 1
ATOM 834 C CA . ARG A 1 105 ? -4.180 0.838 16.457 1.00 69.12 105 ARG A CA 1
ATOM 835 C C . ARG A 1 105 ? -5.698 0.877 16.538 1.00 69.12 105 ARG A C 1
ATOM 837 O O . ARG A 1 105 ? -6.342 0.751 15.503 1.00 69.12 105 ARG A O 1
ATOM 844 N N . LYS A 1 106 ? -6.222 1.101 17.758 1.00 70.06 106 LYS A N 1
ATOM 845 C CA . LYS A 1 106 ? -7.631 1.355 18.141 1.00 70.06 106 LYS A CA 1
ATOM 846 C C . LYS A 1 106 ? -8.626 1.308 16.966 1.00 70.06 106 LYS A C 1
ATOM 848 O O . LYS A 1 106 ? -9.180 2.335 16.571 1.00 70.06 106 LYS A O 1
ATOM 853 N N . PRO A 1 107 ? -8.894 0.124 16.405 1.00 70.06 107 PRO A N 1
ATOM 854 C CA . PRO A 1 107 ? -9.554 0.005 15.104 1.00 70.06 107 PRO A CA 1
ATOM 855 C C . PRO A 1 107 ? -10.983 0.569 15.115 1.00 70.06 107 PRO A C 1
ATOM 857 O O . PRO A 1 107 ? -11.468 1.120 14.133 1.00 70.06 107 PRO A O 1
ATOM 860 N N . LYS A 1 108 ? -11.641 0.543 16.277 1.00 73.06 108 LYS A N 1
ATOM 861 C CA . LYS A 1 108 ? -12.979 1.116 16.491 1.00 73.06 108 LYS A CA 1
ATOM 862 C C . LYS A 1 108 ? -13.030 2.647 16.371 1.00 73.06 108 LYS A C 1
ATOM 864 O O . LYS A 1 108 ? -14.116 3.197 16.241 1.00 73.06 108 LYS A O 1
ATOM 869 N N . GLU A 1 109 ? -11.885 3.326 16.418 1.00 79.81 109 GLU A N 1
ATOM 870 C CA . GLU A 1 109 ? -11.774 4.778 16.250 1.00 79.81 109 GLU A CA 1
ATOM 871 C C . GLU A 1 109 ? -11.416 5.169 14.803 1.00 79.81 109 GLU A C 1
ATOM 873 O O . GLU A 1 109 ? -11.225 6.352 14.525 1.00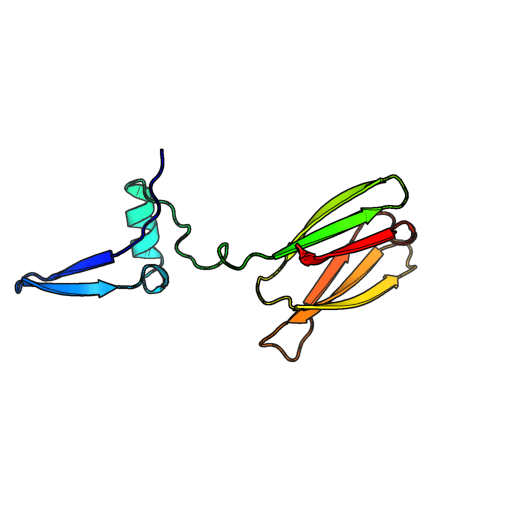 79.81 109 GLU A O 1
ATOM 878 N N . LEU A 1 110 ? -11.320 4.220 13.861 1.00 80.69 110 LEU A N 1
ATOM 879 C CA . LEU A 1 110 ? -11.059 4.541 12.458 1.00 80.69 110 LEU A CA 1
ATOM 880 C C . LEU A 1 110 ? -12.270 5.255 11.842 1.00 80.69 110 LEU A C 1
ATOM 882 O O . LEU A 1 110 ? -13.367 4.703 11.762 1.00 80.69 110 LEU A O 1
ATOM 886 N N . LYS A 1 111 ? -12.062 6.490 11.386 1.00 84.44 111 LYS A N 1
ATOM 887 C CA . LYS A 1 111 ? -13.116 7.369 10.869 1.00 84.44 111 LYS A CA 1
ATOM 888 C C . LYS A 1 111 ? -13.186 7.361 9.345 1.00 84.44 111 LYS A C 1
ATOM 890 O O . LYS A 1 111 ? -14.280 7.394 8.785 1.00 84.44 111 LYS A O 1
ATOM 895 N N . ARG A 1 112 ? -12.039 7.348 8.658 1.00 83.25 112 ARG A N 1
ATOM 896 C CA . ARG A 1 112 ? -11.982 7.349 7.188 1.00 83.25 112 ARG A CA 1
ATOM 897 C C . ARG A 1 112 ? -10.774 6.578 6.671 1.00 83.25 112 ARG A C 1
ATOM 899 O O . ARG A 1 112 ? -9.701 6.633 7.262 1.00 83.25 112 ARG A O 1
ATOM 906 N N . VAL A 1 113 ? -10.962 5.927 5.526 1.00 84.44 113 VAL A N 1
ATOM 907 C CA . VAL A 1 113 ? -9.908 5.293 4.728 1.00 84.44 113 VAL A CA 1
ATOM 908 C C . VAL A 1 113 ? -9.955 5.889 3.326 1.00 84.44 113 VAL A C 1
ATOM 910 O O . VAL A 1 113 ? -11.027 5.962 2.722 1.00 84.44 113 VAL A O 1
ATOM 913 N N . THR A 1 114 ? -8.816 6.338 2.810 1.00 82.25 114 THR A N 1
ATOM 914 C CA . THR A 1 114 ? -8.707 6.927 1.468 1.00 82.25 114 THR A CA 1
ATOM 915 C C . THR A 1 114 ? -7.453 6.408 0.777 1.00 82.25 114 THR A C 1
ATOM 917 O O . THR A 1 114 ? -6.404 6.340 1.404 1.00 82.25 114 THR A O 1
ATOM 920 N N . ILE A 1 115 ? -7.566 6.038 -0.499 1.00 80.19 115 ILE A N 1
ATOM 921 C CA . ILE A 1 115 ? -6.413 5.699 -1.344 1.00 80.19 115 ILE A CA 1
ATOM 922 C C . ILE A 1 115 ? -5.913 7.006 -1.970 1.00 80.19 115 ILE A C 1
ATOM 924 O O . ILE A 1 115 ? -6.729 7.766 -2.497 1.00 80.19 115 ILE A O 1
ATOM 928 N N . ILE A 1 116 ? -4.613 7.267 -1.865 1.00 77.69 116 ILE A N 1
ATOM 929 C CA . ILE A 1 116 ? -3.910 8.462 -2.354 1.00 77.69 116 ILE A CA 1
ATOM 930 C C . ILE A 1 116 ? -2.723 8.079 -3.228 1.00 77.69 116 ILE A C 1
ATOM 932 O O . ILE A 1 116 ? -2.109 7.020 -2.963 1.00 77.69 116 ILE A O 1
#